Protein AF-A0A9D2HR31-F1 (afdb_monomer_lite)

Foldseek 3Di:
DCLQCCNPVVDADDQLQVFQPLNQWDWAAPDPVDRPHHTDIDGDPVSHPLPCRSLVRAPRPPHRPDDGDDDPDDPDD

InterPro domains:
  IPR017896 4Fe-4S ferredoxin-type, iron-sulphur binding domain [PF12838] (11-60)
  IPR017896 4Fe-4S ferredoxin-type, iron-sulphur binding domain [PS51379] (11-30)
  IPR017896 4Fe-4S ferredoxin-type, iron-sulphur binding domain [PS51379] (39-71)
  IPR017900 4Fe-4S ferredoxin, iron-sulphur binding, conserved site [PS00198] (48-59)

Radius of gyration: 13.5 Å; chains: 1; bounding box: 31×24×43 Å

Sequence (77 aa):
KQNCIPLTDGVDCGNCARHCPSGAILMIPSDSSDPDSVKIPVINTERCIGCGACENLCPARPFSAIYVEGHTMHSEL

Secondary structure (DSSP, 8-state):
-TT-HHHHHSS---HHHHT-TT--EEEEEEETTEEEEEEEEEE-TTT-----HHHHT---SSS-S------SS----

pLDDT: mean 91.91, std 11.72, range [49.12, 98.12]

Structure (mmCIF, N/CA/C/O backbone):
data_AF-A0A9D2HR31-F1
#
_entry.id   AF-A0A9D2HR31-F1
#
loop_
_atom_site.group_PDB
_atom_site.id
_atom_site.type_symbol
_atom_site.label_atom_id
_atom_site.label_alt_id
_atom_site.label_comp_id
_atom_site.label_asym_id
_atom_site.label_entity_id
_atom_site.label_seq_id
_atom_site.pdbx_PDB_ins_code
_atom_site.Cartn_x
_atom_site.Cartn_y
_atom_site.Cartn_z
_atom_site.occupancy
_atom_site.B_iso_or_equiv
_atom_site.auth_seq_id
_atom_site.auth_comp_id
_atom_site.auth_asym_id
_atom_site.auth_atom_id
_atom_site.pdbx_PD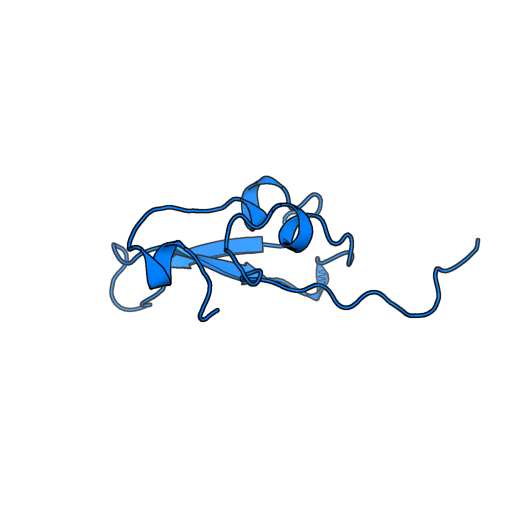B_model_num
ATOM 1 N N . LYS A 1 1 ? 2.070 5.530 4.123 1.00 70.00 1 LYS A N 1
ATOM 2 C CA . LYS A 1 1 ? 1.289 4.925 5.241 1.00 70.00 1 LYS A CA 1
ATOM 3 C C . LYS A 1 1 ? 0.181 5.845 5.759 1.00 70.00 1 LYS A C 1
ATOM 5 O O . LYS A 1 1 ? -0.954 5.408 5.742 1.00 70.00 1 LYS A O 1
ATOM 10 N N . GLN A 1 2 ? 0.464 7.091 6.160 1.00 83.06 2 GLN A N 1
ATOM 11 C CA . GLN A 1 2 ? -0.543 7.987 6.768 1.00 83.06 2 GLN A CA 1
ATOM 12 C C . GLN A 1 2 ? -1.776 8.272 5.886 1.00 83.06 2 GLN A C 1
ATOM 14 O O . GLN A 1 2 ? -2.861 8.396 6.425 1.00 83.06 2 GLN A O 1
ATOM 19 N N . ASN A 1 3 ? -1.641 8.278 4.554 1.00 94.81 3 ASN A N 1
ATOM 20 C CA . ASN A 1 3 ? -2.772 8.500 3.632 1.00 94.81 3 ASN A CA 1
ATOM 21 C C . ASN A 1 3 ? -3.508 7.205 3.227 1.00 94.81 3 ASN A C 1
ATOM 23 O O . ASN A 1 3 ? -4.280 7.197 2.274 1.00 94.81 3 ASN A O 1
ATOM 27 N N . CYS A 1 4 ? -3.189 6.063 3.838 1.00 97.25 4 CYS A N 1
ATOM 28 C CA . CYS A 1 4 ? -3.785 4.784 3.458 1.00 97.25 4 CYS A CA 1
ATOM 29 C C . CYS A 1 4 ? -5.253 4.759 3.897 1.00 97.25 4 CYS A C 1
ATOM 31 O O . CYS A 1 4 ? -5.497 4.803 5.096 1.00 97.25 4 CYS A O 1
ATOM 33 N N . ILE A 1 5 ? -6.196 4.626 2.955 1.00 97.75 5 ILE A N 1
ATOM 34 C CA . ILE A 1 5 ? -7.650 4.634 3.229 1.00 97.75 5 ILE A CA 1
ATOM 35 C C . ILE A 1 5 ? -8.063 3.742 4.417 1.00 97.75 5 ILE A C 1
ATOM 37 O O . ILE A 1 5 ? -8.813 4.214 5.264 1.00 97.75 5 ILE A O 1
ATOM 41 N N . PRO A 1 6 ? -7.553 2.503 4.570 1.00 97.56 6 PRO A N 1
ATOM 42 C CA . PRO A 1 6 ? -7.872 1.683 5.735 1.00 97.56 6 PRO A CA 1
ATOM 43 C C . PRO A 1 6 ? -7.492 2.321 7.068 1.00 97.56 6 PRO A C 1
ATOM 45 O O . PRO A 1 6 ? -8.218 2.165 8.039 1.00 97.56 6 PRO A O 1
ATOM 48 N N . LEU A 1 7 ? -6.393 3.076 7.117 1.00 96.62 7 LEU A N 1
ATOM 49 C CA . LEU A 1 7 ? -5.963 3.776 8.326 1.00 96.62 7 LEU A CA 1
ATOM 50 C C . LEU A 1 7 ? -6.711 5.095 8.547 1.00 96.62 7 LEU A C 1
ATOM 52 O O . LEU A 1 7 ? -6.901 5.476 9.696 1.00 96.62 7 LEU A O 1
ATOM 56 N N . THR A 1 8 ? -7.093 5.808 7.485 1.00 96.38 8 THR A N 1
ATOM 57 C CA . THR A 1 8 ? -7.755 7.119 7.609 1.00 96.38 8 THR A CA 1
ATOM 58 C C . THR A 1 8 ? -9.260 6.999 7.810 1.00 96.38 8 THR A C 1
ATOM 60 O O . THR A 1 8 ? -9.829 7.731 8.614 1.00 96.38 8 THR A O 1
ATOM 63 N N . ASP A 1 9 ? -9.889 6.058 7.109 1.00 95.94 9 ASP A N 1
ATOM 64 C CA . ASP A 1 9 ? -11.345 5.976 6.973 1.00 95.94 9 ASP A CA 1
ATOM 65 C C . ASP A 1 9 ? -11.908 4.715 7.652 1.00 95.94 9 ASP A C 1
ATOM 67 O O . ASP A 1 9 ? -13.122 4.567 7.769 1.00 95.94 9 ASP A O 1
ATOM 71 N N . GLY A 1 10 ? -11.044 3.790 8.093 1.00 95.50 10 GLY A N 1
ATOM 72 C CA . GLY A 1 10 ? -11.453 2.556 8.772 1.00 95.50 10 GLY A CA 1
ATOM 73 C C . GLY A 1 10 ? -12.134 1.528 7.862 1.00 95.50 10 GLY A C 1
ATOM 74 O O . GLY A 1 10 ? -12.833 0.648 8.358 1.00 95.50 10 GLY A O 1
ATOM 75 N N . VAL A 1 11 ? -11.966 1.639 6.539 1.00 95.62 11 VAL A N 1
ATOM 76 C CA . VAL A 1 11 ? -12.600 0.754 5.544 1.00 95.62 11 VAL A CA 1
ATOM 77 C C . VAL A 1 11 ? -11.587 -0.104 4.793 1.00 95.62 11 VAL A C 1
ATOM 79 O O . VAL A 1 11 ? -10.426 0.265 4.623 1.00 95.62 11 VAL A O 1
ATOM 82 N N . ASP A 1 12 ? -12.034 -1.235 4.254 1.00 96.44 12 ASP A N 1
ATOM 83 C CA . ASP A 1 12 ? -11.168 -2.096 3.456 1.00 96.44 12 ASP A CA 1
ATOM 84 C C . ASP A 1 12 ? -10.734 -1.436 2.141 1.00 96.44 12 ASP A C 1
ATOM 86 O O . ASP A 1 12 ? -11.529 -0.937 1.344 1.00 96.44 12 ASP A O 1
ATOM 90 N N . CYS A 1 13 ? -9.435 -1.509 1.867 1.00 97.69 13 CYS A N 1
ATOM 91 C CA . CYS A 1 13 ? -8.843 -1.151 0.587 1.00 97.69 13 CYS A CA 1
ATOM 92 C C . CYS A 1 13 ? -7.700 -2.118 0.289 1.00 97.69 13 CYS A C 1
ATOM 94 O O . CYS A 1 13 ? -7.050 -2.635 1.189 1.00 97.69 13 CYS A O 1
ATOM 96 N N . GLY A 1 14 ? -7.429 -2.352 -0.989 1.00 96.88 14 GLY A N 1
ATOM 97 C CA . GLY A 1 14 ? -6.340 -3.226 -1.427 1.00 96.88 14 GLY A CA 1
ATOM 98 C C . GLY A 1 14 ? -5.954 -2.988 -2.877 1.00 96.88 14 GLY A C 1
ATOM 99 O O . GLY A 1 14 ? -5.475 -3.902 -3.544 1.00 96.88 14 GLY A O 1
ATOM 100 N N . ASN A 1 15 ? -6.211 -1.780 -3.394 1.00 97.56 15 ASN A N 1
ATOM 101 C CA . ASN A 1 15 ? -6.084 -1.506 -4.824 1.00 97.56 15 ASN A CA 1
ATOM 102 C C . ASN A 1 15 ? -4.636 -1.663 -5.309 1.00 97.56 15 ASN A C 1
ATOM 104 O O . ASN A 1 15 ? -4.388 -2.253 -6.357 1.00 97.56 15 ASN A O 1
ATOM 108 N N . CYS A 1 16 ? -3.672 -1.220 -4.496 1.00 97.75 16 CYS A N 1
ATOM 109 C CA . CYS A 1 16 ? -2.249 -1.409 -4.765 1.00 97.75 16 CYS A CA 1
ATOM 110 C C . CYS A 1 16 ? -1.871 -2.892 -4.885 1.00 97.75 16 CYS A C 1
ATOM 112 O O . CYS A 1 16 ? -1.161 -3.254 -5.817 1.00 97.75 16 CYS A O 1
ATOM 114 N N . ALA A 1 17 ? -2.376 -3.750 -3.993 1.00 98.06 17 ALA A N 1
ATOM 115 C CA . ALA A 1 17 ? -2.117 -5.187 -4.031 1.00 98.06 17 ALA A CA 1
ATOM 116 C C . ALA A 1 17 ? -2.782 -5.865 -5.236 1.00 98.06 17 ALA A C 1
ATOM 118 O O . ALA A 1 17 ? -2.118 -6.597 -5.965 1.00 98.06 17 ALA A O 1
ATOM 119 N N . ARG A 1 18 ? -4.063 -5.566 -5.499 1.00 97.75 18 ARG A N 1
ATOM 120 C CA . ARG A 1 18 ? -4.830 -6.152 -6.614 1.00 97.75 18 ARG A CA 1
ATOM 121 C C . ARG A 1 18 ? -4.218 -5.847 -7.983 1.00 97.75 18 ARG A C 1
ATOM 123 O O . ARG A 1 18 ? -4.306 -6.673 -8.884 1.00 97.75 18 ARG A O 1
ATOM 130 N N . HIS A 1 19 ? -3.619 -4.669 -8.134 1.00 97.44 19 HIS A N 1
ATOM 131 C CA . HIS A 1 19 ? -3.044 -4.215 -9.399 1.00 97.44 19 HIS A CA 1
ATOM 132 C C . HIS A 1 19 ? -1.521 -4.341 -9.474 1.00 97.44 19 HIS A C 1
ATOM 134 O O . HIS A 1 19 ? -0.933 -3.882 -10.448 1.00 97.44 19 HIS A O 1
ATOM 140 N N . CYS A 1 20 ? -0.862 -4.951 -8.483 1.00 97.62 20 CYS A N 1
ATOM 141 C CA . CYS A 1 20 ? 0.574 -5.193 -8.552 1.00 97.62 20 CYS A CA 1
ATOM 142 C C . CYS A 1 20 ? 0.862 -6.390 -9.480 1.00 97.62 20 CYS A C 1
ATOM 144 O O . CYS A 1 20 ? 0.605 -7.528 -9.084 1.00 97.62 20 CYS A O 1
ATOM 146 N N . PRO A 1 21 ? 1.436 -6.185 -10.682 1.00 96.88 21 PRO A N 1
ATOM 147 C CA . PRO A 1 21 ? 1.618 -7.269 -11.650 1.00 96.88 21 PRO A CA 1
ATOM 148 C C . PRO A 1 21 ? 2.643 -8.319 -11.197 1.00 96.88 21 PRO A C 1
ATOM 150 O O . PRO A 1 21 ? 2.534 -9.481 -11.571 1.00 96.88 21 PRO A O 1
ATOM 153 N N . SER A 1 22 ? 3.622 -7.942 -10.368 1.00 97.12 22 SER A N 1
ATOM 154 C CA . SER A 1 22 ? 4.629 -8.870 -9.832 1.00 97.12 22 SER A CA 1
ATOM 155 C C . SER A 1 22 ? 4.201 -9.564 -8.529 1.00 97.12 22 SER A C 1
ATOM 157 O O . SER A 1 22 ? 4.943 -10.393 -7.980 1.00 97.12 22 SER A O 1
ATOM 159 N N . GLY A 1 23 ? 3.018 -9.223 -8.002 1.00 97.31 23 GLY A N 1
ATOM 160 C CA . GLY A 1 23 ? 2.546 -9.704 -6.703 1.00 97.31 23 GLY A CA 1
ATOM 161 C C . GLY A 1 23 ? 3.453 -9.283 -5.542 1.00 97.31 23 GLY A C 1
ATOM 162 O O . GLY A 1 23 ? 3.581 -10.014 -4.565 1.00 97.31 23 GLY A O 1
ATOM 163 N N . ALA A 1 24 ? 4.135 -8.141 -5.658 1.00 98.00 24 ALA A N 1
ATOM 164 C CA . ALA A 1 24 ? 5.067 -7.642 -4.648 1.00 98.00 24 ALA A CA 1
ATOM 165 C C . ALA A 1 24 ? 4.384 -7.068 -3.398 1.00 98.00 24 ALA A C 1
ATOM 167 O O . ALA A 1 24 ? 5.064 -6.792 -2.415 1.00 98.00 24 ALA A O 1
ATOM 168 N N . ILE A 1 25 ? 3.067 -6.852 -3.423 1.00 98.12 25 ILE A N 1
ATOM 169 C CA . ILE A 1 25 ? 2.337 -6.175 -2.347 1.00 98.12 25 ILE A CA 1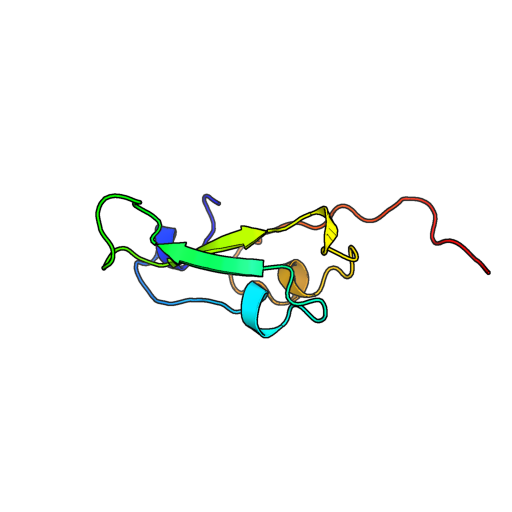
ATOM 170 C C . ILE A 1 25 ? 1.358 -7.150 -1.696 1.00 98.12 25 ILE A C 1
ATOM 172 O O . ILE A 1 25 ? 0.495 -7.711 -2.370 1.00 98.12 25 ILE A O 1
ATOM 176 N N . LEU A 1 26 ? 1.463 -7.300 -0.377 1.00 97.44 26 LEU A N 1
ATOM 177 C CA . LEU A 1 26 ? 0.539 -8.072 0.453 1.00 97.44 26 LEU A CA 1
ATOM 178 C C . LEU A 1 26 ? -0.236 -7.143 1.385 1.00 97.44 26 LEU A C 1
ATOM 180 O O . LEU A 1 26 ? 0.304 -6.147 1.857 1.00 97.44 26 LEU A O 1
ATOM 184 N N . MET A 1 27 ? -1.490 -7.489 1.670 1.00 97.50 27 MET A N 1
ATOM 185 C CA . MET A 1 27 ? -2.321 -6.783 2.645 1.00 97.50 27 MET A CA 1
ATOM 186 C C . MET A 1 27 ? -2.305 -7.556 3.964 1.00 97.50 27 MET A C 1
ATOM 188 O O . MET A 1 27 ? -2.794 -8.685 4.011 1.00 97.50 27 MET A O 1
ATOM 192 N N . ILE A 1 28 ? -1.753 -6.960 5.019 1.00 97.06 28 ILE A N 1
ATOM 193 C CA . ILE A 1 28 ? -1.641 -7.582 6.349 1.00 97.06 28 ILE A CA 1
ATOM 194 C C . ILE A 1 28 ? -2.343 -6.727 7.411 1.00 97.06 28 ILE A C 1
ATOM 196 O O . ILE A 1 28 ? -2.465 -5.521 7.184 1.00 97.06 28 ILE A O 1
ATOM 200 N N . PRO A 1 29 ? -2.786 -7.302 8.547 1.00 97.50 29 PRO A N 1
ATOM 201 C CA . PRO A 1 29 ? -3.336 -6.528 9.661 1.00 97.50 29 PRO A CA 1
ATOM 202 C C . PRO A 1 29 ? -2.402 -5.384 10.073 1.00 97.50 29 PRO A C 1
ATOM 204 O O . PRO A 1 29 ? -1.175 -5.528 10.060 1.00 97.50 29 PRO A O 1
ATOM 207 N N . SER A 1 30 ? -2.979 -4.221 10.365 1.00 96.06 30 SER A N 1
ATOM 208 C CA . SER A 1 30 ? -2.221 -3.021 10.732 1.00 96.06 30 SER A CA 1
ATOM 209 C C . SER A 1 30 ? -1.678 -3.069 12.155 1.00 96.06 30 SER A C 1
ATOM 211 O O . SER A 1 30 ? -0.605 -2.511 12.399 1.00 96.06 30 SER A O 1
ATOM 213 N N . ASP A 1 31 ? -2.372 -3.773 13.046 1.00 95.69 31 ASP A N 1
ATOM 214 C CA . ASP A 1 31 ? -1.899 -4.166 14.365 1.00 95.69 31 ASP A CA 1
ATOM 215 C C . ASP A 1 31 ? -1.593 -5.669 14.357 1.00 95.69 31 ASP A C 1
ATOM 217 O O . ASP A 1 31 ? -2.446 -6.500 14.057 1.00 95.69 31 ASP A O 1
ATOM 221 N N . SER A 1 32 ? -0.353 -6.037 14.683 1.00 94.44 32 SER A N 1
ATOM 222 C CA . SER A 1 32 ? 0.076 -7.439 14.746 1.00 94.44 32 SER A CA 1
ATOM 223 C C . SER A 1 32 ? -0.566 -8.231 15.888 1.00 94.44 32 SER A C 1
ATOM 225 O O . SER A 1 32 ? -0.505 -9.458 15.882 1.00 94.44 32 SER A O 1
ATOM 227 N N . SER A 1 33 ? -1.125 -7.539 16.878 1.00 97.56 33 SER A N 1
ATOM 228 C CA . SER A 1 33 ? -1.780 -8.127 18.050 1.00 97.56 33 SER A CA 1
ATOM 229 C C . SER A 1 33 ? -3.284 -8.311 17.839 1.00 97.56 33 SER A C 1
ATOM 231 O O . SER A 1 33 ? -3.909 -9.052 18.595 1.00 97.56 33 SER A O 1
ATOM 233 N N . ASP A 1 34 ? -3.850 -7.658 16.819 1.00 97.25 34 ASP A N 1
ATOM 234 C CA . ASP A 1 34 ? -5.270 -7.690 16.481 1.00 97.25 34 ASP A CA 1
ATOM 235 C C . ASP A 1 34 ? -5.467 -8.135 15.015 1.00 97.25 34 ASP A C 1
ATOM 237 O O . ASP A 1 34 ? -5.296 -7.334 14.085 1.00 97.25 34 ASP A O 1
ATOM 241 N N . PRO A 1 35 ? -5.828 -9.410 14.773 1.00 95.12 35 PRO A N 1
ATOM 242 C CA . PRO A 1 35 ? -6.030 -9.936 13.424 1.00 95.12 35 PRO A CA 1
ATOM 243 C C . PRO A 1 35 ? -7.242 -9.328 12.702 1.00 95.12 35 PRO A C 1
ATOM 245 O O . PRO A 1 35 ? -7.297 -9.421 11.472 1.00 95.12 35 PRO A O 1
ATOM 248 N N . ASP A 1 36 ? -8.172 -8.713 13.439 1.00 95.88 36 ASP A N 1
ATOM 249 C CA . ASP A 1 36 ? -9.362 -8.053 12.897 1.00 95.88 36 ASP A CA 1
ATOM 250 C C . ASP A 1 36 ? -9.105 -6.573 12.566 1.00 95.88 36 ASP A C 1
ATOM 252 O O . ASP A 1 36 ? -9.951 -5.906 11.963 1.00 95.88 36 ASP A O 1
ATOM 256 N N . SER A 1 37 ? -7.914 -6.058 12.893 1.00 97.00 37 SER A N 1
ATOM 257 C CA . SER A 1 37 ? -7.507 -4.711 12.509 1.00 97.00 37 SER A CA 1
ATOM 258 C C . SER A 1 37 ? -7.484 -4.536 10.987 1.00 97.00 37 SER A C 1
ATOM 260 O O . SER A 1 37 ? -7.201 -5.455 10.207 1.00 97.00 37 SER A O 1
ATOM 262 N N . VAL A 1 38 ? -7.742 -3.302 10.546 1.00 97.00 38 VAL A N 1
ATOM 263 C CA . VAL A 1 38 ? -7.717 -2.935 9.125 1.00 97.00 38 VAL A CA 1
ATOM 264 C C . VAL A 1 38 ? -6.411 -3.360 8.464 1.00 97.00 38 VAL A C 1
ATOM 266 O O . VAL A 1 38 ? -5.332 -3.252 9.053 1.00 97.00 38 VAL A O 1
ATOM 269 N N . LYS A 1 39 ? -6.488 -3.817 7.213 1.00 97.69 39 LYS A N 1
ATOM 270 C CA . LYS A 1 39 ? -5.307 -4.304 6.499 1.00 97.69 39 LYS A CA 1
ATOM 271 C C . LYS A 1 39 ? -4.594 -3.187 5.749 1.00 97.69 39 LYS A C 1
ATOM 273 O O . LYS A 1 39 ? -5.211 -2.346 5.103 1.00 97.69 39 LYS A O 1
ATOM 278 N N . ILE A 1 40 ? -3.269 -3.221 5.777 1.00 97.50 40 ILE A N 1
ATOM 279 C CA . ILE A 1 40 ? -2.378 -2.251 5.134 1.00 97.50 40 ILE A CA 1
ATOM 280 C C . ILE A 1 40 ? -1.377 -2.952 4.209 1.00 97.50 40 ILE A C 1
ATOM 282 O O . ILE A 1 40 ? -1.045 -4.119 4.432 1.00 97.50 40 ILE A O 1
ATOM 286 N N . PRO A 1 41 ? -0.875 -2.261 3.170 1.00 97.50 41 PRO A N 1
ATOM 287 C CA . PRO A 1 41 ? 0.083 -2.854 2.255 1.00 97.50 41 PRO A CA 1
ATOM 288 C C . PRO A 1 41 ? 1.472 -2.990 2.892 1.00 97.50 41 PRO A C 1
ATOM 290 O O . PRO A 1 41 ? 1.990 -2.048 3.497 1.00 97.50 41 PRO A O 1
ATOM 293 N N . VAL A 1 42 ? 2.104 -4.139 2.664 1.00 96.81 42 VAL A N 1
ATOM 294 C CA . VAL A 1 42 ? 3.540 -4.386 2.841 1.00 96.81 42 VAL A CA 1
ATOM 295 C C . VAL A 1 42 ? 4.127 -4.774 1.493 1.00 96.81 42 VAL A C 1
ATOM 297 O O . VAL A 1 42 ? 3.546 -5.575 0.762 1.00 96.81 42 VAL A O 1
ATOM 300 N N . ILE A 1 43 ? 5.266 -4.173 1.156 1.00 96.25 43 ILE A N 1
ATOM 301 C CA . ILE A 1 43 ? 5.906 -4.300 -0.153 1.00 96.25 43 ILE A CA 1
ATOM 302 C C . ILE A 1 43 ? 7.162 -5.152 0.001 1.00 96.25 43 ILE A C 1
ATOM 304 O O . ILE A 1 43 ? 8.045 -4.820 0.788 1.00 96.25 43 ILE A O 1
ATOM 308 N N . ASN A 1 44 ? 7.261 -6.218 -0.786 1.00 96.88 44 ASN A N 1
ATOM 309 C CA . ASN A 1 44 ? 8.514 -6.909 -1.041 1.00 96.88 44 ASN A CA 1
ATOM 310 C C . ASN A 1 44 ? 9.264 -6.150 -2.148 1.00 96.88 44 ASN A C 1
ATOM 312 O O . ASN A 1 44 ? 8.891 -6.215 -3.321 1.00 96.88 44 ASN A O 1
ATOM 316 N N . THR A 1 45 ? 10.304 -5.411 -1.770 1.00 92.69 45 THR A N 1
ATOM 317 C CA . THR A 1 45 ? 11.085 -4.575 -2.692 1.00 92.69 45 THR A CA 1
ATOM 318 C C . THR A 1 45 ? 11.894 -5.388 -3.699 1.00 92.69 45 THR A C 1
ATOM 320 O O . THR A 1 45 ? 12.050 -4.933 -4.823 1.00 92.69 45 THR A O 1
ATOM 323 N N . GLU A 1 46 ? 12.317 -6.609 -3.363 1.00 94.88 46 GLU A N 1
ATOM 324 C CA . GLU A 1 46 ? 13.034 -7.504 -4.287 1.00 94.88 46 GLU A CA 1
ATOM 325 C 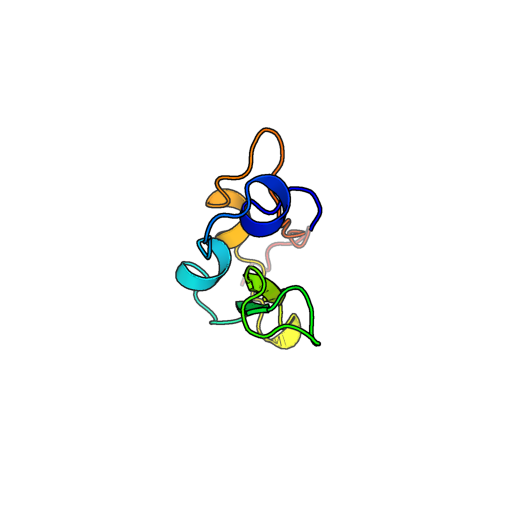C . GLU A 1 46 ? 12.142 -7.993 -5.438 1.00 94.88 46 GLU A C 1
ATOM 327 O O . GLU A 1 46 ? 12.620 -8.288 -6.529 1.00 94.88 46 GLU A O 1
ATOM 332 N N . ARG A 1 47 ? 10.824 -8.062 -5.211 1.00 95.19 47 ARG A N 1
ATOM 333 C CA . ARG A 1 47 ? 9.826 -8.405 -6.239 1.00 95.19 47 ARG A CA 1
ATOM 334 C C . ARG A 1 47 ? 9.223 -7.182 -6.923 1.00 95.19 47 ARG A C 1
ATOM 336 O O . ARG A 1 47 ? 8.465 -7.325 -7.887 1.00 95.19 47 ARG A O 1
ATOM 343 N N . CYS A 1 48 ? 9.460 -5.985 -6.397 1.00 95.44 48 CYS A N 1
ATOM 344 C CA . CYS A 1 48 ? 8.913 -4.761 -6.956 1.00 95.44 48 CYS A CA 1
ATOM 345 C C . CYS A 1 48 ? 9.667 -4.406 -8.240 1.00 95.44 48 CYS A C 1
ATOM 347 O O . CYS A 1 48 ? 10.873 -4.203 -8.221 1.00 95.44 48 CYS A O 1
ATOM 349 N N . ILE A 1 49 ? 8.942 -4.288 -9.352 1.00 93.50 49 ILE A N 1
ATOM 350 C CA . ILE A 1 49 ? 9.525 -3.954 -10.663 1.00 93.50 49 ILE A CA 1
ATOM 351 C C . ILE A 1 49 ? 9.457 -2.453 -10.993 1.00 93.50 49 ILE A C 1
ATOM 353 O O . ILE A 1 49 ? 9.636 -2.068 -12.141 1.00 93.50 49 ILE A O 1
ATOM 357 N N . GLY A 1 50 ? 9.094 -1.603 -10.026 1.00 93.94 50 GLY A N 1
ATOM 358 C CA . GLY A 1 50 ? 9.065 -0.147 -10.219 1.00 93.94 50 GLY A CA 1
ATOM 359 C C . GLY A 1 50 ? 8.028 0.378 -11.226 1.00 93.94 50 GLY A C 1
ATOM 360 O O . GLY A 1 50 ? 8.155 1.498 -11.700 1.00 93.94 50 GLY A O 1
ATOM 361 N N . CYS A 1 51 ? 6.987 -0.392 -11.564 1.00 94.75 51 CYS A N 1
ATOM 362 C CA . CYS A 1 51 ? 6.047 -0.025 -12.640 1.00 94.75 51 CYS A CA 1
ATOM 363 C C . CYS A 1 51 ? 5.083 1.145 -12.338 1.00 94.75 51 CYS A C 1
ATOM 365 O O . CYS A 1 51 ? 4.360 1.571 -13.232 1.00 94.75 51 CYS A O 1
ATOM 367 N N . GLY A 1 52 ? 4.982 1.619 -11.091 1.00 94.81 52 GLY A N 1
ATOM 368 C CA . GLY A 1 52 ? 4.113 2.754 -10.728 1.00 94.81 52 GLY A CA 1
ATOM 369 C C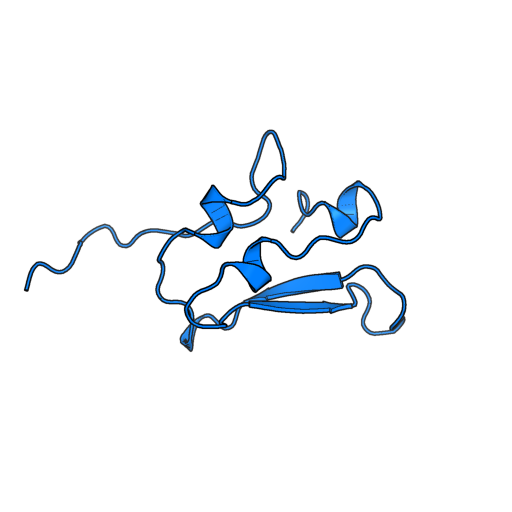 . GLY A 1 52 ? 2.602 2.472 -10.667 1.00 94.81 52 GLY A C 1
ATOM 370 O O . GLY A 1 52 ? 1.842 3.326 -10.214 1.00 94.81 52 GLY A O 1
ATOM 371 N N . ALA A 1 53 ? 2.128 1.280 -11.052 1.00 96.31 53 ALA A N 1
ATOM 372 C CA . ALA A 1 53 ? 0.690 0.974 -11.098 1.00 96.31 53 ALA A CA 1
ATOM 373 C C . ALA A 1 53 ? -0.020 1.169 -9.744 1.00 96.31 53 ALA A C 1
ATOM 375 O O . ALA A 1 53 ? -1.130 1.698 -9.688 1.00 96.31 53 ALA A O 1
ATOM 376 N N . CYS A 1 54 ? 0.630 0.771 -8.648 1.00 97.38 54 CYS A N 1
ATOM 377 C CA . CYS A 1 54 ? 0.087 0.899 -7.298 1.00 97.38 54 CYS A CA 1
ATOM 378 C C . CYS A 1 54 ? -0.072 2.357 -6.841 1.00 97.38 54 CYS A C 1
ATOM 380 O O . CYS A 1 54 ? -1.024 2.6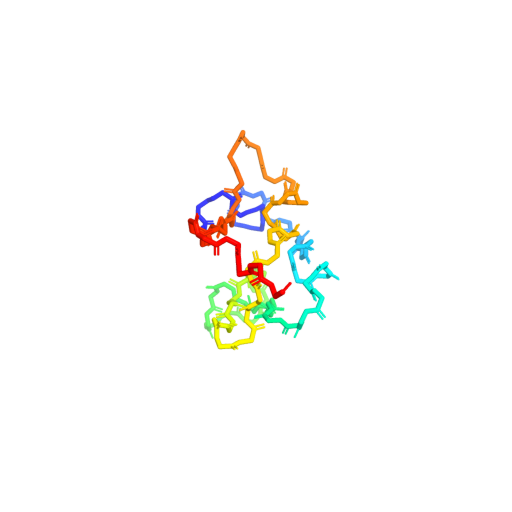55 -6.121 1.00 97.38 54 CYS A O 1
ATOM 382 N N . GLU A 1 55 ? 0.829 3.245 -7.260 1.00 96.62 55 GLU A N 1
ATOM 383 C CA . GLU A 1 55 ? 0.763 4.682 -6.992 1.00 96.62 55 GLU A CA 1
ATOM 384 C C . GLU A 1 55 ? -0.318 5.345 -7.844 1.00 96.62 55 GLU A C 1
ATOM 386 O O . GLU A 1 55 ? -1.194 6.014 -7.298 1.00 96.62 55 GLU A O 1
ATOM 391 N N . ASN A 1 56 ? -0.316 5.093 -9.157 1.00 96.19 56 ASN A N 1
ATOM 392 C CA . ASN A 1 56 ? -1.268 5.690 -10.096 1.00 96.19 56 ASN A CA 1
ATOM 393 C C . ASN A 1 56 ? -2.726 5.329 -9.764 1.00 96.19 56 ASN A C 1
ATOM 395 O O . ASN A 1 56 ? -3.626 6.164 -9.831 1.00 96.19 56 ASN A O 1
ATOM 399 N N . LEU A 1 57 ? -2.964 4.075 -9.371 1.00 96.75 57 LEU A N 1
ATOM 400 C CA . LEU A 1 57 ? -4.295 3.579 -9.025 1.00 96.75 57 LEU A CA 1
ATOM 401 C C . LEU A 1 57 ? -4.656 3.802 -7.554 1.00 96.75 57 LEU A C 1
ATOM 403 O O . LEU A 1 57 ? -5.755 3.432 -7.141 1.00 96.75 57 LEU A O 1
ATOM 407 N N . CYS A 1 58 ? -3.769 4.373 -6.735 1.00 97.81 58 CYS A N 1
ATOM 408 C CA . CYS A 1 58 ? -4.095 4.647 -5.344 1.00 97.81 58 CYS A CA 1
ATOM 409 C C . CYS A 1 58 ? -5.270 5.642 -5.284 1.00 97.81 58 CYS A C 1
ATOM 411 O O . CYS A 1 58 ? -5.145 6.738 -5.830 1.00 97.81 58 CYS A O 1
ATOM 413 N N . PRO A 1 59 ? -6.401 5.306 -4.634 1.00 97.31 59 PRO A N 1
ATOM 414 C CA . PRO A 1 59 ? -7.549 6.211 -4.531 1.00 97.31 59 PRO A CA 1
ATOM 415 C C . PRO A 1 59 ? -7.388 7.285 -3.444 1.00 97.31 59 PRO A C 1
ATOM 417 O O . PRO A 1 59 ? -8.218 8.183 -3.366 1.00 97.31 59 PRO A O 1
ATOM 420 N N . ALA A 1 60 ? -6.346 7.208 -2.608 1.00 97.81 60 ALA A N 1
ATOM 421 C CA . ALA A 1 60 ? -6.089 8.201 -1.569 1.00 97.81 60 ALA A CA 1
ATOM 422 C C . ALA A 1 60 ? -5.844 9.587 -2.183 1.00 97.81 60 ALA A C 1
ATOM 424 O O . ALA A 1 60 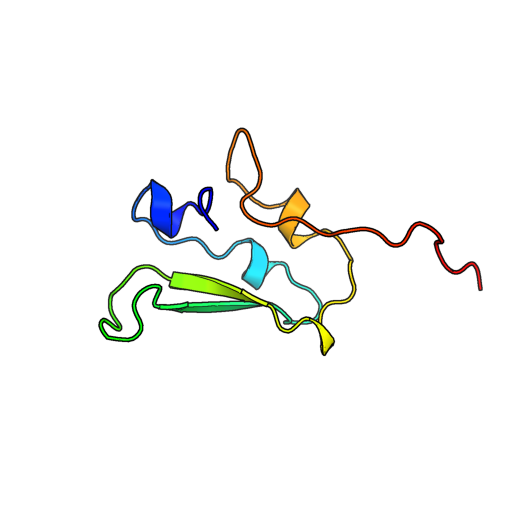? -5.061 9.733 -3.126 1.00 97.81 60 ALA A O 1
ATOM 425 N N . ARG A 1 61 ? -6.526 10.610 -1.665 1.00 95.62 61 ARG A N 1
ATOM 426 C CA . ARG A 1 61 ? -6.439 11.995 -2.144 1.00 95.62 61 ARG A CA 1
ATOM 427 C C . ARG A 1 61 ? -6.277 12.954 -0.961 1.00 95.62 61 ARG A C 1
ATOM 429 O O . ARG A 1 61 ? -6.755 12.640 0.125 1.00 95.62 61 ARG A O 1
ATOM 436 N N . PRO A 1 62 ? -5.614 14.111 -1.150 1.00 95.06 62 PRO A N 1
ATOM 437 C CA . PRO A 1 62 ? -4.995 14.595 -2.396 1.00 95.06 62 PRO A CA 1
ATOM 438 C C . PRO A 1 62 ? -3.670 13.900 -2.739 1.00 95.06 62 PRO A C 1
ATOM 440 O O . PRO A 1 62 ? -3.197 14.004 -3.865 1.00 95.06 62 PRO A O 1
ATOM 443 N N . PHE A 1 63 ? -3.105 13.157 -1.790 1.00 95.19 63 PHE A N 1
ATOM 444 C CA . PHE A 1 63 ? -1.817 12.493 -1.917 1.00 95.19 63 PHE A CA 1
ATOM 445 C C . PHE A 1 63 ? -1.981 10.974 -1.892 1.00 95.19 63 PHE A C 1
ATOM 447 O O . PHE A 1 63 ? -2.696 10.439 -1.040 1.00 95.19 63 PHE A O 1
ATOM 454 N N . SER A 1 64 ? -1.265 10.274 -2.770 1.00 95.75 64 SER A N 1
ATOM 455 C CA . SER A 1 64 ? -1.223 8.812 -2.764 1.00 95.75 64 SER A CA 1
ATOM 456 C C . SER A 1 64 ? -0.687 8.269 -1.431 1.00 95.75 64 SER A C 1
ATOM 458 O O . SER A 1 64 ? 0.081 8.910 -0.705 1.00 95.75 64 SER A O 1
ATOM 460 N N . ALA A 1 65 ? -1.113 7.057 -1.073 1.00 97.06 65 ALA A N 1
ATOM 461 C CA . ALA A 1 65 ? -0.645 6.363 0.130 1.00 97.06 65 ALA A CA 1
ATOM 462 C C . ALA A 1 65 ? 0.686 5.620 -0.069 1.00 97.06 65 ALA A C 1
ATOM 464 O O . ALA A 1 65 ? 1.330 5.241 0.919 1.00 97.06 65 ALA A O 1
ATOM 465 N N . ILE A 1 66 ? 1.052 5.412 -1.335 1.00 95.06 66 ILE A N 1
ATOM 466 C CA . ILE A 1 66 ? 2.200 4.665 -1.841 1.00 95.06 66 ILE A CA 1
ATOM 467 C C . ILE A 1 66 ? 2.821 5.453 -2.999 1.00 95.06 66 ILE A C 1
ATOM 469 O O . ILE A 1 66 ? 2.082 6.036 -3.790 1.00 95.06 66 ILE A O 1
ATOM 473 N N . TYR A 1 67 ? 4.149 5.446 -3.069 1.00 94.06 67 TYR A N 1
ATOM 474 C CA . TYR A 1 67 ? 4.949 6.152 -4.067 1.00 94.06 67 TYR A CA 1
ATOM 475 C C . TYR A 1 67 ? 5.981 5.194 -4.648 1.00 94.06 67 TYR A C 1
ATOM 477 O O . TYR A 1 67 ? 6.498 4.334 -3.927 1.00 94.06 67 TYR A O 1
ATOM 485 N N . VAL A 1 68 ? 6.264 5.334 -5.935 1.00 92.50 68 VAL A N 1
ATOM 486 C CA . VAL A 1 68 ? 7.281 4.578 -6.654 1.00 92.50 68 VAL A CA 1
ATOM 487 C C . VAL A 1 68 ? 8.321 5.560 -7.170 1.00 92.50 68 VAL A C 1
ATOM 489 O O . VAL A 1 68 ? 8.037 6.419 -7.999 1.00 92.50 68 VAL A O 1
ATOM 492 N N . GLU A 1 69 ? 9.552 5.414 -6.695 1.00 84.25 69 GLU A N 1
ATOM 493 C CA . GLU A 1 69 ? 10.679 6.156 -7.249 1.00 84.25 69 GLU A CA 1
ATOM 494 C C . GLU A 1 69 ? 11.074 5.516 -8.583 1.00 84.25 69 GLU A C 1
ATOM 496 O O . GLU A 1 69 ? 11.559 4.384 -8.631 1.00 84.25 69 GLU A O 1
ATOM 501 N N . GLY A 1 70 ? 10.814 6.221 -9.684 1.00 68.12 70 GLY A N 1
ATOM 502 C CA . GLY A 1 70 ? 11.300 5.812 -10.997 1.00 68.12 70 GLY A CA 1
ATOM 503 C C . GLY A 1 70 ? 12.825 5.908 -11.066 1.00 68.12 70 GLY A C 1
ATOM 504 O O . GLY A 1 70 ? 13.420 6.858 -10.555 1.00 68.12 70 GLY A O 1
ATOM 505 N N . HIS A 1 71 ? 13.474 4.949 -11.727 1.00 63.22 71 HIS A N 1
ATOM 506 C CA . HIS A 1 71 ? 14.892 5.078 -12.057 1.00 63.22 71 HIS A CA 1
ATOM 507 C C . HIS A 1 71 ? 15.079 6.180 -13.108 1.00 63.22 71 HIS A C 1
ATOM 509 O O . HIS A 1 71 ? 14.377 6.210 -14.114 1.00 63.22 71 HIS A O 1
ATOM 515 N N . THR A 1 72 ? 16.047 7.074 -12.894 1.00 63.00 72 THR A N 1
ATOM 516 C CA . THR A 1 72 ? 16.334 8.215 -13.786 1.00 63.00 72 THR A CA 1
ATOM 517 C C . THR A 1 72 ? 16.825 7.806 -15.176 1.00 63.00 72 THR A C 1
ATOM 519 O O . THR A 1 72 ? 16.792 8.618 -16.096 1.00 63.00 72 THR A O 1
ATOM 522 N N . MET A 1 73 ? 17.262 6.556 -15.341 1.00 61.84 73 MET A N 1
ATOM 523 C CA . MET A 1 73 ? 17.623 5.968 -16.626 1.00 61.84 73 MET A CA 1
ATOM 524 C C . MET A 1 73 ? 16.682 4.807 -16.926 1.00 61.84 73 MET A C 1
ATOM 526 O O . MET A 1 73 ? 16.732 3.765 -16.269 1.00 61.84 73 MET A O 1
ATOM 530 N N . HIS A 1 74 ? 15.845 4.978 -17.943 1.00 58.62 74 HIS A N 1
ATOM 531 C CA . HIS A 1 74 ? 15.194 3.855 -18.599 1.00 58.62 74 HIS A CA 1
ATOM 532 C C . HIS A 1 74 ? 16.292 3.106 -19.358 1.00 58.62 74 HIS A C 1
ATOM 534 O O . HIS A 1 74 ? 16.939 3.699 -20.216 1.00 58.62 74 HIS A O 1
ATOM 540 N N . SER A 1 75 ? 16.580 1.850 -19.004 1.00 61.06 75 SER A N 1
ATOM 541 C CA . SER A 1 75 ? 17.555 1.057 -19.752 1.00 61.06 75 SER A CA 1
ATOM 542 C C . SER A 1 75 ? 17.018 0.848 -21.167 1.00 61.06 75 SER A C 1
ATOM 544 O O . SER A 1 75 ? 16.113 0.037 -21.374 1.00 61.06 75 SER A O 1
ATOM 546 N N . GLU A 1 76 ? 17.537 1.612 -22.118 1.00 53.19 76 GLU A N 1
ATOM 547 C CA . GLU A 1 76 ? 17.384 1.329 -23.536 1.00 53.19 76 GLU A CA 1
ATOM 548 C C . GLU A 1 76 ? 18.214 0.071 -23.820 1.00 53.19 76 GLU A C 1
ATOM 550 O O . GLU A 1 76 ? 19.433 0.066 -23.634 1.00 53.19 76 GLU A O 1
ATOM 555 N N . LEU A 1 77 ? 17.528 -1.025 -24.150 1.00 49.12 77 LEU A N 1
ATOM 556 C CA . LEU A 1 77 ? 18.139 -2.187 -24.793 1.00 49.12 77 LEU A CA 1
ATOM 557 C C . LEU A 1 77 ? 18.238 -1.924 -26.295 1.00 49.12 77 LEU A C 1
ATOM 559 O O . LEU A 1 77 ? 17.236 -1.420 -26.853 1.00 49.12 77 LEU A O 1
#

Organism: NCBI:txid2838469